Protein AF-A0A933T2A2-F1 (afdb_monomer)

Secondary structure (DSSP, 8-state):
-PPPEEEEEE-TTHHHHHHHHHHHHH---SEEEEEEEES-HHHHHHHHHHHHHHHHHHGGGS---EEEEEEEETT-TTHHHHHTT-SEEEE---PPBTSEEEETTEEEEB-SHHHHHHHHHHHHHHHHHHHHHHSTT-EEEE--

Radius of gyration: 15.9 Å; Cα contacts (8 Å, |Δi|>4): 231; chains: 1; bounding box: 32×33×46 Å

Sequence (144 aa):
MTDRTKIVINGAGEVGWNAAELIAVTSPNDSLELVLIDIPESTLAGKARKLKEVIKAMQFNNQYRNITITSAFNNDPHLEDYLEGASLVINAAGFPRNREFMYKGKPTTFTERSQLDVANSENTMAIAHLVGKYAKGALFLQVA

pLDDT: mean 80.91, std 11.92, range [44.25, 95.56]

Solvent-accessible surface area (backbone atoms only — not comparable to full-atom values): 8178 Å² total; per-residue (Å²): 133,84,81,64,46,27,37,30,31,35,19,54,49,75,67,29,38,53,51,52,52,52,46,73,72,64,53,88,57,54,35,34,34,42,33,40,25,34,81,64,69,87,54,50,63,56,48,54,52,50,49,55,49,51,51,58,67,59,40,80,73,78,61,81,58,51,69,48,78,45,82,47,45,84,83,41,94,59,53,53,71,68,34,43,76,21,52,32,37,38,39,44,58,68,80,64,74,76,40,80,44,78,52,99,90,36,85,43,61,39,81,52,67,70,57,45,53,51,54,39,48,53,53,49,50,56,50,50,53,50,38,65,71,38,16,70,87,32,50,78,45,80,61,131

Mean predicted aligned error: 6.62 Å

Nearest PDB structures (foldseek):
  3zf8-assembly1_A-2  TM=4.607E-01  e=6.564E-03  Saccharomyces cerevisiae S288C
  4g07-assembly1_A-2  TM=5.844E-01  e=7.713E-02  Brucella suis 1330
  3fh0-assembly1_B  TM=4.735E-01  e=3.393E-02  Klebsiella pneumoniae subsp. pneumoniae MGH 78578
  7mxo-assembly1_B  TM=3.132E-01  e=4.218E-03  Homo sapiens
  7mxo-assembly1_A  TM=4.584E-01  e=6.382E-02  Homo sapiens

Structure (mmCIF, N/CA/C/O backbone):
data_AF-A0A933T2A2-F1
#
_entry.id   AF-A0A933T2A2-F1
#
loop_
_atom_site.group_PDB
_atom_site.id
_atom_site.type_symbol
_atom_site.label_atom_id
_atom_site.label_alt_id
_atom_site.label_comp_id
_atom_site.label_asym_id
_atom_site.label_entity_id
_atom_site.label_seq_id
_atom_site.pdbx_PDB_ins_code
_atom_site.Cartn_x
_atom_site.Cartn_y
_atom_site.Cartn_z
_atom_site.occupancy
_atom_site.B_iso_or_equiv
_atom_site.auth_seq_id
_atom_site.auth_comp_id
_atom_site.auth_asym_id
_atom_site.auth_atom_id
_atom_site.pdbx_PDB_model_num
ATOM 1 N N . MET A 1 1 ? -14.415 -8.706 23.233 1.00 44.25 1 MET A N 1
ATOM 2 C CA . MET A 1 1 ? -13.183 -8.264 22.551 1.00 44.25 1 MET A CA 1
ATOM 3 C C . MET A 1 1 ? -13.625 -7.298 21.472 1.00 44.25 1 MET A C 1
ATOM 5 O O . MET A 1 1 ? -14.570 -7.630 20.775 1.00 44.25 1 MET A O 1
ATOM 9 N N . THR A 1 2 ? -13.076 -6.089 21.412 1.00 52.06 2 THR A N 1
ATOM 10 C CA . THR A 1 2 ? -13.329 -5.181 20.287 1.00 52.06 2 THR A CA 1
ATOM 11 C C . THR A 1 2 ? -12.522 -5.681 19.093 1.00 52.06 2 THR A C 1
ATOM 13 O O . THR A 1 2 ? -11.310 -5.861 19.214 1.00 52.06 2 THR A O 1
ATOM 16 N N . ASP A 1 3 ? -13.187 -5.964 17.974 1.00 69.88 3 ASP A N 1
ATOM 17 C CA . ASP A 1 3 ? -12.516 -6.434 16.763 1.00 69.88 3 ASP A CA 1
ATOM 18 C C . ASP A 1 3 ? -11.583 -5.337 16.238 1.00 69.88 3 ASP A C 1
ATOM 20 O O . ASP A 1 3 ? -11.999 -4.212 15.948 1.00 69.88 3 ASP A O 1
ATOM 24 N N . ARG A 1 4 ? -10.288 -5.648 16.156 1.00 81.19 4 ARG A N 1
ATOM 25 C CA . ARG A 1 4 ? -9.280 -4.750 15.590 1.00 81.19 4 ARG A CA 1
ATOM 26 C C . ARG A 1 4 ? -9.451 -4.714 14.075 1.00 81.19 4 ARG A C 1
ATOM 28 O O . ARG A 1 4 ? -9.391 -5.751 13.425 1.00 81.19 4 ARG A O 1
ATOM 35 N N . THR A 1 5 ? -9.603 -3.524 13.501 1.00 88.25 5 THR A N 1
ATOM 36 C CA . THR A 1 5 ? -9.602 -3.362 12.039 1.00 88.25 5 THR A CA 1
ATOM 37 C C . THR A 1 5 ? -8.166 -3.275 11.546 1.00 88.25 5 THR A C 1
ATOM 39 O O . THR A 1 5 ? -7.443 -2.373 11.959 1.00 88.25 5 THR A O 1
ATOM 42 N N . LYS A 1 6 ? -7.746 -4.179 10.659 1.00 91.06 6 LYS A N 1
ATOM 43 C CA . LYS A 1 6 ? 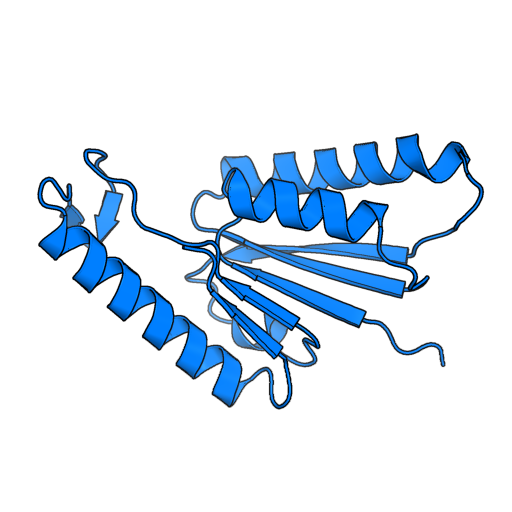-6.415 -4.143 10.037 1.00 91.06 6 LYS A CA 1
ATOM 44 C C . LYS A 1 6 ? -6.533 -3.659 8.594 1.00 91.06 6 LYS A C 1
ATOM 46 O O . LYS A 1 6 ? -7.283 -4.233 7.807 1.00 91.06 6 LYS A O 1
ATOM 51 N N . ILE A 1 7 ? -5.810 -2.599 8.251 1.00 92.62 7 ILE A N 1
ATOM 52 C CA . ILE A 1 7 ? -5.763 -2.020 6.907 1.00 92.62 7 ILE A CA 1
ATOM 53 C C . ILE A 1 7 ? -4.318 -2.044 6.428 1.00 92.62 7 ILE A C 1
ATOM 55 O O . ILE A 1 7 ? -3.422 -1.517 7.087 1.00 92.62 7 ILE A O 1
ATOM 59 N N . VAL A 1 8 ? -4.103 -2.640 5.261 1.00 92.50 8 VAL A N 1
ATOM 60 C CA . VAL A 1 8 ? -2.787 -2.734 4.629 1.00 92.50 8 VAL A CA 1
ATOM 61 C C . VAL A 1 8 ? -2.734 -1.775 3.450 1.00 92.50 8 VAL A C 1
ATOM 63 O O . VAL A 1 8 ? -3.652 -1.737 2.635 1.00 92.50 8 VAL A O 1
ATOM 66 N N . ILE A 1 9 ? -1.663 -0.998 3.346 1.00 91.88 9 ILE A N 1
ATOM 67 C CA . ILE A 1 9 ? -1.438 -0.027 2.278 1.00 91.88 9 ILE A CA 1
ATOM 68 C C . ILE A 1 9 ? -0.108 -0.368 1.613 1.00 91.88 9 ILE A C 1
ATOM 70 O O . ILE A 1 9 ? 0.953 -0.142 2.191 1.00 91.88 9 ILE A O 1
ATOM 74 N N . ASN A 1 10 ? -0.167 -0.904 0.396 1.00 89.50 10 ASN A N 1
ATOM 75 C CA . ASN A 1 10 ? 1.005 -1.134 -0.440 1.00 89.50 10 ASN A CA 1
ATOM 76 C C . ASN A 1 10 ? 1.313 0.106 -1.281 1.00 89.50 10 ASN A C 1
ATOM 78 O O . ASN A 1 10 ? 0.432 0.615 -1.966 1.00 89.50 10 ASN A O 1
ATOM 82 N N . GLY A 1 11 ? 2.556 0.575 -1.257 1.00 87.38 11 GLY A N 1
ATOM 83 C CA . GLY A 1 11 ? 2.993 1.814 -1.892 1.00 87.38 11 GLY A CA 1
ATOM 84 C C . GLY A 1 11 ? 2.762 3.031 -1.006 1.00 87.38 11 GLY A C 1
ATOM 85 O O . GLY A 1 11 ? 1.936 3.889 -1.315 1.00 87.38 11 GLY A O 1
ATOM 86 N N . ALA A 1 12 ? 3.535 3.155 0.073 1.00 81.44 12 ALA A N 1
ATOM 87 C CA . ALA A 1 12 ? 3.500 4.308 0.976 1.00 81.44 12 ALA A CA 1
ATOM 88 C C . ALA A 1 12 ? 4.168 5.584 0.406 1.00 81.44 12 ALA A C 1
ATOM 90 O O . ALA A 1 12 ? 4.682 6.412 1.165 1.00 81.44 12 ALA A O 1
ATOM 91 N N . GLY A 1 13 ? 4.126 5.785 -0.919 1.00 81.50 13 GLY A N 1
ATOM 92 C CA . GLY A 1 13 ? 4.407 7.060 -1.588 1.00 81.50 13 GLY A CA 1
ATOM 93 C C . GLY A 1 13 ? 3.418 8.159 -1.172 1.00 81.50 13 GLY A C 1
ATOM 94 O O . GLY A 1 13 ? 2.672 7.995 -0.215 1.00 81.50 13 GLY A O 1
ATOM 95 N N . GLU A 1 14 ? 3.380 9.297 -1.867 1.00 83.81 14 GLU A N 1
ATOM 96 C CA . GLU A 1 14 ? 2.502 10.422 -1.478 1.00 83.81 14 GLU A CA 1
ATOM 97 C C . GLU A 1 14 ? 1.022 10.021 -1.372 1.00 83.81 14 GLU A C 1
ATOM 99 O O . GLU A 1 14 ? 0.348 10.370 -0.406 1.00 83.81 14 GLU A O 1
ATOM 104 N N . VAL A 1 15 ? 0.535 9.225 -2.327 1.00 87.88 15 VAL A N 1
ATOM 105 C CA . VAL A 1 15 ? -0.858 8.761 -2.363 1.00 87.88 15 VAL A CA 1
ATOM 106 C C . VAL A 1 15 ? -1.162 7.805 -1.208 1.00 87.88 15 VAL A C 1
ATOM 108 O O . VAL A 1 15 ? -2.094 8.050 -0.442 1.00 87.88 15 VAL A O 1
ATOM 111 N N . GLY A 1 16 ? -0.367 6.741 -1.044 1.00 88.62 16 GLY A N 1
ATOM 112 C CA . GLY A 1 16 ? -0.560 5.781 0.046 1.00 88.62 16 GLY A CA 1
ATOM 113 C C . GLY A 1 16 ? -0.388 6.416 1.427 1.00 88.62 16 GLY A C 1
ATOM 114 O O . GLY A 1 16 ? -1.129 6.093 2.351 1.00 88.62 16 GLY A O 1
ATOM 115 N N . TRP A 1 17 ? 0.529 7.379 1.555 1.00 86.31 17 TRP A N 1
ATOM 116 C CA . TRP A 1 17 ? 0.698 8.181 2.764 1.00 86.31 17 TRP A CA 1
ATOM 117 C C . TRP A 1 17 ? -0.555 8.994 3.102 1.00 86.31 17 TRP A C 1
ATOM 119 O O . TRP A 1 17 ? -1.064 8.893 4.216 1.00 86.31 17 TRP A O 1
ATOM 129 N N . ASN A 1 18 ? -1.075 9.765 2.145 1.00 87.62 18 ASN A N 1
ATOM 130 C CA . ASN A 1 18 ? -2.264 10.588 2.364 1.00 87.62 18 ASN A CA 1
ATOM 131 C C . ASN A 1 18 ? -3.484 9.727 2.719 1.00 87.62 18 ASN A C 1
ATOM 133 O O . ASN A 1 18 ? -4.285 10.111 3.571 1.00 87.62 18 ASN A O 1
ATOM 137 N N . ALA A 1 19 ? -3.606 8.541 2.112 1.00 89.50 19 ALA A N 1
ATOM 138 C CA . ALA A 1 19 ? -4.633 7.572 2.477 1.00 89.50 19 ALA A CA 1
ATOM 139 C C . ALA A 1 19 ? -4.463 7.084 3.927 1.00 89.50 19 ALA A C 1
ATOM 141 O O . ALA A 1 19 ? -5.430 7.092 4.687 1.00 89.50 19 ALA A O 1
ATOM 142 N N . ALA A 1 20 ? -3.243 6.714 4.332 1.00 87.38 20 ALA A N 1
ATOM 143 C CA . ALA A 1 20 ? -2.946 6.288 5.701 1.00 87.38 20 ALA A CA 1
ATOM 144 C C . ALA A 1 20 ? -3.283 7.376 6.731 1.00 87.38 20 ALA A C 1
ATOM 146 O O . ALA A 1 20 ? -3.901 7.090 7.756 1.00 87.38 20 ALA A O 1
ATOM 147 N N . GLU A 1 21 ? -2.907 8.623 6.438 1.00 84.69 21 GLU A N 1
ATOM 148 C CA . GLU A 1 21 ? -3.197 9.787 7.271 1.00 84.69 21 GLU A CA 1
ATOM 149 C C . GLU A 1 21 ? -4.703 10.012 7.406 1.00 84.69 21 GLU A C 1
ATOM 151 O O . GLU A 1 21 ? -5.224 10.039 8.521 1.00 84.69 21 GLU A O 1
ATOM 156 N N . LEU A 1 22 ? -5.429 10.072 6.289 1.00 86.25 22 LEU A N 1
ATOM 157 C CA . LEU A 1 22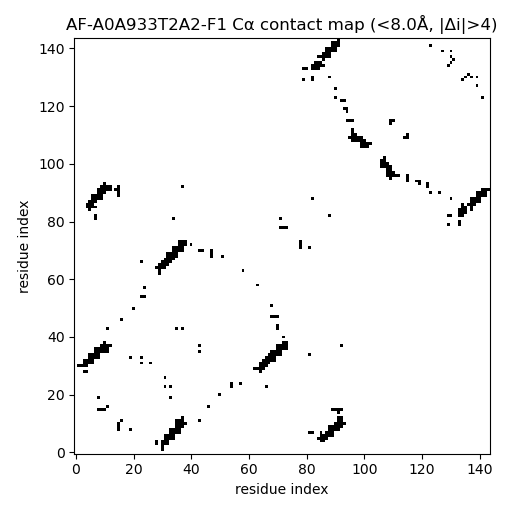 ? -6.875 10.270 6.307 1.00 86.25 22 LEU A CA 1
ATOM 158 C C . LEU A 1 22 ? -7.599 9.155 7.071 1.00 86.25 22 LEU A C 1
ATOM 160 O O . LEU A 1 22 ? -8.488 9.444 7.870 1.00 86.25 22 LEU A O 1
ATOM 164 N N . ILE A 1 23 ? -7.215 7.893 6.872 1.00 86.81 23 ILE A N 1
ATOM 165 C CA . ILE A 1 23 ? -7.809 6.747 7.573 1.00 86.81 23 ILE A CA 1
ATOM 166 C C . ILE A 1 23 ? -7.534 6.832 9.074 1.00 86.81 23 ILE A C 1
ATOM 168 O O . ILE A 1 23 ? -8.462 6.701 9.871 1.00 86.81 23 ILE A O 1
ATOM 172 N N . ALA A 1 24 ? -6.290 7.100 9.480 1.00 80.12 24 ALA A N 1
ATOM 173 C CA . ALA A 1 24 ? -5.937 7.242 10.891 1.00 80.12 24 ALA A CA 1
ATOM 174 C C . ALA A 1 24 ? -6.772 8.333 11.588 1.00 80.12 24 ALA A C 1
ATOM 176 O O . ALA A 1 24 ? -7.188 8.183 12.741 1.00 80.12 24 ALA A O 1
ATOM 177 N N . VAL A 1 25 ? -7.047 9.415 10.860 1.00 77.31 25 VAL A N 1
ATOM 178 C CA . VAL A 1 25 ? -7.790 10.588 11.323 1.00 77.31 25 VAL A CA 1
ATOM 179 C C . VAL A 1 25 ? -9.302 10.375 11.337 1.00 77.31 25 VAL A C 1
ATOM 181 O O . VAL A 1 25 ? -9.976 10.822 12.264 1.00 77.31 25 VAL A O 1
ATOM 184 N N . THR A 1 26 ? -9.856 9.679 10.350 1.00 79.31 26 THR A N 1
ATOM 185 C CA . THR A 1 26 ? -11.314 9.572 10.161 1.00 79.31 26 THR A CA 1
ATOM 186 C C . THR A 1 26 ? -11.909 8.259 10.651 1.00 79.31 26 THR A C 1
ATOM 188 O O . THR A 1 26 ? -13.119 8.201 10.852 1.00 79.31 26 THR A O 1
ATOM 191 N N . SER A 1 27 ? -11.089 7.225 10.878 1.00 77.00 27 SER A N 1
ATOM 192 C CA . SER A 1 27 ? -11.558 5.906 11.308 1.00 77.00 27 SER A CA 1
ATOM 193 C C . SER A 1 27 ? -12.435 6.009 12.562 1.00 77.00 27 SER A C 1
ATOM 195 O O . SER A 1 27 ? -11.955 6.482 13.594 1.00 77.00 27 SER A O 1
ATOM 197 N N . PRO A 1 28 ? -13.690 5.531 12.519 1.00 70.12 28 PRO A N 1
ATOM 198 C CA . PRO A 1 28 ? -14.563 5.503 13.688 1.00 70.12 28 PRO A CA 1
ATOM 199 C C . PRO A 1 28 ? -14.186 4.389 14.680 1.00 70.12 28 PRO A C 1
ATOM 201 O O . PRO A 1 28 ? -14.753 4.333 15.765 1.00 70.12 28 PRO A O 1
ATOM 204 N N . ASN A 1 29 ? -13.253 3.497 14.315 1.00 67.94 29 ASN A N 1
ATOM 205 C CA . ASN A 1 29 ? -12.859 2.348 15.127 1.00 67.94 29 ASN A CA 1
ATOM 206 C C . ASN A 1 29 ? -11.753 2.709 16.126 1.00 67.94 29 ASN A C 1
ATOM 208 O O . ASN A 1 29 ? -10.689 3.200 15.738 1.00 67.94 29 ASN A O 1
ATOM 212 N N . ASP A 1 30 ? -11.977 2.372 17.399 1.00 70.44 30 ASP A N 1
ATOM 213 C CA . ASP A 1 30 ? -11.043 2.631 18.506 1.00 70.44 30 ASP A CA 1
ATOM 214 C C . ASP A 1 30 ? -9.772 1.761 18.450 1.00 70.44 30 ASP A C 1
ATOM 216 O O . ASP A 1 30 ? -8.748 2.099 19.050 1.00 70.44 30 ASP A O 1
ATOM 220 N N . SER A 1 31 ? -9.805 0.648 17.706 1.00 81.75 31 SER A N 1
ATOM 221 C CA . SER A 1 31 ? -8.650 -0.228 17.480 1.00 81.75 31 SER A CA 1
ATOM 222 C C . SER A 1 31 ? -8.408 -0.434 15.985 1.00 81.75 31 SER A C 1
ATOM 224 O O . SER A 1 31 ? -9.142 -1.159 15.311 1.00 81.75 31 SER A O 1
ATOM 226 N N . LEU A 1 32 ? -7.354 0.211 15.484 1.00 84.75 32 LEU A N 1
ATOM 227 C CA . LEU A 1 32 ? -6.949 0.205 14.083 1.00 84.75 32 LEU A CA 1
ATOM 228 C C . LEU A 1 32 ? -5.486 -0.239 13.980 1.00 84.75 32 LEU A C 1
ATOM 230 O O . LEU A 1 32 ? -4.618 0.220 14.713 1.00 84.75 32 LEU A O 1
ATOM 234 N N . GLU A 1 33 ? -5.185 -1.107 13.034 1.00 88.62 33 GLU A N 1
ATOM 235 C CA . GLU A 1 33 ? -3.822 -1.464 12.664 1.00 88.62 33 GLU A CA 1
ATOM 236 C C . GLU A 1 33 ? -3.590 -1.040 11.222 1.00 88.62 33 GLU A C 1
ATOM 238 O O . GLU A 1 33 ? -4.293 -1.482 10.319 1.00 88.62 33 GLU A O 1
ATOM 243 N N . LEU A 1 34 ? -2.631 -0.141 11.022 1.00 88.69 34 LEU A N 1
ATOM 244 C CA . LEU A 1 34 ? -2.195 0.311 9.712 1.00 88.69 34 LEU A CA 1
ATOM 245 C C . LEU A 1 34 ? -0.870 -0.361 9.383 1.00 88.69 34 LEU A C 1
ATOM 247 O O . LEU A 1 34 ? 0.127 -0.174 10.078 1.00 88.69 34 LEU A O 1
ATOM 251 N N . VAL A 1 35 ? -0.839 -1.110 8.293 1.00 89.62 35 VAL A N 1
ATOM 252 C CA . VAL A 1 35 ? 0.397 -1.696 7.783 1.00 89.62 35 VAL A CA 1
ATOM 253 C C . VAL A 1 35 ? 0.789 -0.956 6.515 1.00 89.62 35 VAL A C 1
ATOM 255 O O . VAL A 1 35 ? 0.037 -0.941 5.547 1.00 89.62 35 VAL A O 1
ATOM 258 N N . LEU A 1 36 ? 1.949 -0.308 6.532 1.00 87.81 36 LEU A N 1
ATOM 259 C CA . LEU A 1 36 ? 2.510 0.419 5.400 1.00 87.81 36 LEU A CA 1
ATOM 260 C C . LEU A 1 36 ? 3.583 -0.448 4.747 1.00 87.81 36 LEU A C 1
ATOM 262 O O . LEU A 1 36 ? 4.571 -0.799 5.388 1.00 87.81 36 LEU A O 1
ATOM 266 N N . ILE A 1 37 ? 3.400 -0.770 3.474 1.00 86.12 37 ILE A N 1
ATOM 267 C CA . ILE A 1 37 ? 4.343 -1.568 2.692 1.00 86.12 37 ILE A CA 1
ATOM 268 C C . ILE A 1 37 ? 4.931 -0.673 1.605 1.00 86.12 37 ILE A C 1
ATOM 270 O O . ILE A 1 37 ? 4.187 -0.010 0.882 1.00 86.12 37 ILE A O 1
ATOM 274 N N . ASP A 1 38 ? 6.255 -0.588 1.503 1.00 81.94 38 ASP A N 1
ATOM 275 C CA . ASP A 1 38 ? 6.919 0.202 0.457 1.00 81.94 38 ASP A CA 1
ATOM 276 C C . ASP A 1 38 ? 8.329 -0.331 0.149 1.00 81.94 38 ASP A C 1
ATOM 278 O O . ASP A 1 38 ? 8.859 -1.192 0.850 1.00 81.94 38 ASP A O 1
ATOM 282 N N . ILE A 1 39 ? 8.941 0.173 -0.924 1.00 67.00 39 ILE A N 1
ATOM 283 C CA . ILE A 1 39 ? 10.288 -0.207 -1.378 1.00 67.00 39 ILE A CA 1
ATOM 284 C C . ILE A 1 39 ? 11.394 0.642 -0.708 1.00 67.00 39 ILE A C 1
ATOM 286 O O . ILE A 1 39 ? 12.405 0.066 -0.304 1.00 67.00 39 ILE A O 1
ATOM 290 N N . PRO A 1 40 ? 11.277 1.982 -0.554 1.00 64.94 40 PRO A N 1
ATOM 291 C CA . PRO A 1 40 ? 12.359 2.792 0.012 1.00 64.94 40 PRO A CA 1
ATOM 292 C C . PRO A 1 40 ? 12.352 2.799 1.551 1.00 64.94 40 PRO A C 1
ATOM 294 O O . PRO A 1 40 ? 11.587 3.534 2.188 1.00 64.94 40 PRO A O 1
ATOM 297 N N . GLU A 1 41 ? 13.280 2.048 2.147 1.00 55.91 41 GLU A N 1
ATOM 298 C CA . GLU A 1 41 ? 13.434 1.876 3.600 1.00 55.91 41 GLU A CA 1
ATOM 299 C C . GLU A 1 41 ? 13.621 3.190 4.373 1.00 55.91 41 GLU A C 1
ATOM 301 O O . GLU A 1 41 ? 12.965 3.424 5.392 1.00 55.91 41 GLU A O 1
ATOM 306 N N . SER A 1 42 ? 14.439 4.106 3.852 1.00 54.28 42 SER A N 1
ATOM 307 C CA . SER A 1 42 ? 14.789 5.355 4.542 1.00 54.28 42 SER A CA 1
ATOM 308 C C . SER A 1 42 ? 13.613 6.323 4.727 1.00 54.28 42 SER A C 1
ATOM 310 O O . SER A 1 42 ? 13.656 7.184 5.606 1.00 54.28 42 SER A O 1
ATOM 312 N N . THR A 1 43 ? 12.539 6.184 3.940 1.00 65.62 43 THR A N 1
ATOM 313 C CA . THR A 1 43 ? 11.372 7.080 4.015 1.00 65.62 43 THR A CA 1
ATOM 314 C C . THR A 1 43 ? 10.238 6.522 4.873 1.00 65.62 43 THR A C 1
ATOM 316 O O . THR A 1 43 ? 9.457 7.295 5.432 1.00 65.62 43 THR A O 1
ATOM 319 N N . LEU A 1 44 ? 10.159 5.197 5.024 1.00 69.81 44 LEU A N 1
ATOM 320 C CA . LEU A 1 44 ? 9.016 4.518 5.632 1.00 69.81 44 LEU A CA 1
ATOM 321 C C . LEU A 1 44 ? 8.981 4.704 7.157 1.00 69.81 44 LEU A C 1
ATOM 323 O O . LEU A 1 44 ? 7.943 5.063 7.713 1.00 69.81 44 LEU A O 1
ATOM 327 N N . ALA A 1 45 ? 10.131 4.576 7.828 1.00 68.75 45 ALA A N 1
ATOM 328 C CA . ALA A 1 45 ? 10.243 4.799 9.273 1.00 68.75 45 ALA A CA 1
ATOM 329 C C . ALA A 1 45 ? 9.940 6.259 9.666 1.00 68.75 45 ALA A C 1
ATOM 331 O O . ALA A 1 45 ? 9.242 6.520 10.650 1.00 68.75 45 ALA A O 1
ATOM 332 N N . GLY A 1 46 ? 10.418 7.223 8.869 1.00 74.06 46 GLY A N 1
ATOM 333 C CA . GLY A 1 46 ? 10.145 8.649 9.072 1.00 74.06 46 GLY A CA 1
ATOM 334 C C . GLY A 1 46 ? 8.663 8.993 8.902 1.00 74.06 46 GLY A C 1
ATOM 335 O O . GLY A 1 46 ? 8.103 9.716 9.727 1.00 74.06 46 GLY A O 1
ATOM 336 N N . LYS A 1 47 ? 8.013 8.419 7.882 1.00 75.44 47 LYS A N 1
ATOM 337 C CA . LYS A 1 47 ? 6.566 8.534 7.655 1.00 75.44 47 LYS A CA 1
ATOM 338 C C . LYS A 1 47 ? 5.772 7.918 8.804 1.00 75.44 47 LYS A C 1
ATOM 340 O O . LYS A 1 47 ? 4.942 8.598 9.397 1.00 75.44 47 LYS A O 1
ATOM 345 N N . ALA A 1 48 ? 6.078 6.684 9.200 1.00 73.31 48 ALA A N 1
ATOM 346 C CA . ALA A 1 48 ? 5.408 6.025 10.321 1.00 73.31 48 ALA A CA 1
ATOM 347 C C . ALA A 1 48 ? 5.517 6.838 11.625 1.00 73.31 48 ALA A C 1
ATOM 349 O O . ALA A 1 48 ? 4.526 6.995 12.339 1.00 73.31 48 ALA A O 1
ATOM 350 N N . ARG A 1 49 ? 6.694 7.413 11.920 1.00 77.38 49 ARG A N 1
ATOM 351 C CA . ARG A 1 49 ? 6.878 8.316 13.068 1.00 77.38 49 ARG A CA 1
ATOM 352 C C . ARG A 1 49 ? 6.018 9.575 12.946 1.00 77.38 49 ARG A C 1
ATOM 354 O O . ARG A 1 49 ? 5.292 9.891 13.885 1.00 77.38 49 ARG A O 1
ATOM 361 N N . LYS A 1 50 ? 6.053 10.251 11.794 1.00 80.94 50 LYS A N 1
ATOM 362 C CA . LYS A 1 50 ? 5.234 11.444 11.534 1.00 80.94 50 LYS A CA 1
ATOM 363 C C . LYS A 1 50 ? 3.741 11.145 11.693 1.00 80.94 50 LYS A C 1
ATOM 365 O O . LYS A 1 50 ? 3.012 11.967 12.230 1.00 80.94 50 LYS A O 1
ATOM 370 N N . LEU A 1 51 ? 3.284 9.958 11.295 1.00 77.56 51 LEU A N 1
ATOM 371 C CA . LEU A 1 51 ? 1.871 9.583 11.396 1.00 77.56 51 LEU A CA 1
ATOM 372 C C . LEU A 1 51 ? 1.452 9.462 12.858 1.00 77.56 51 LEU A C 1
ATOM 374 O O . LEU A 1 51 ? 0.409 9.978 13.243 1.00 77.56 51 LEU A O 1
ATOM 378 N N . LYS A 1 52 ? 2.303 8.848 13.691 1.00 76.56 52 LYS A N 1
ATOM 379 C CA . LYS A 1 52 ? 2.095 8.784 15.146 1.00 76.56 52 LYS A CA 1
ATOM 380 C C . LYS A 1 52 ? 2.025 10.181 15.765 1.00 76.56 52 LYS A C 1
ATOM 382 O O . LYS A 1 52 ? 1.190 10.412 16.634 1.00 76.56 52 LYS A O 1
ATOM 387 N N . GLU A 1 53 ? 2.868 11.110 15.317 1.00 80.19 53 GLU A N 1
ATOM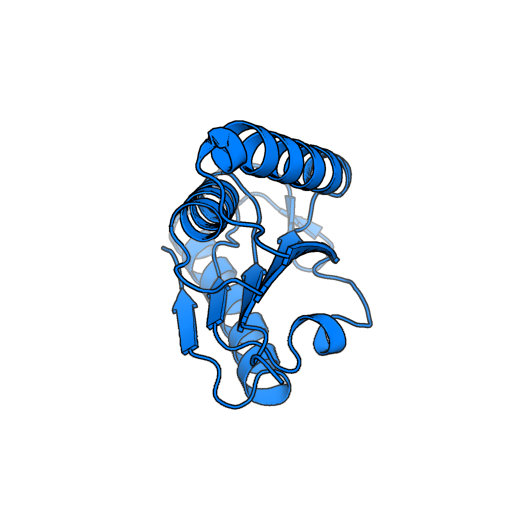 388 C CA . GLU A 1 53 ? 2.847 12.507 15.772 1.00 80.19 53 GLU A CA 1
ATOM 389 C C . GLU A 1 53 ? 1.561 13.231 15.354 1.00 80.19 53 GLU A C 1
ATOM 391 O O . GLU A 1 53 ? 0.943 13.880 16.195 1.00 80.19 53 GLU A O 1
ATOM 396 N N . VAL A 1 54 ? 1.118 13.071 14.102 1.00 76.94 54 VAL A N 1
ATOM 397 C CA . VAL A 1 54 ? -0.148 13.635 13.600 1.00 76.94 54 VAL A CA 1
ATOM 398 C C . VAL A 1 54 ? -1.332 13.086 14.391 1.00 76.94 54 VAL A C 1
ATOM 400 O O . VAL A 1 54 ? -2.137 13.861 14.902 1.00 76.94 54 VAL A O 1
ATOM 403 N N . ILE A 1 55 ? -1.404 11.763 14.573 1.00 73.81 55 ILE A N 1
ATOM 404 C CA . ILE A 1 55 ? -2.435 11.111 15.390 1.00 73.81 55 ILE A CA 1
ATOM 405 C C . ILE A 1 55 ? -2.431 11.699 16.805 1.00 73.81 55 ILE A C 1
ATOM 407 O O . ILE A 1 55 ? -3.481 12.094 17.301 1.00 73.81 55 ILE A O 1
ATOM 411 N N . LYS A 1 56 ? -1.262 11.815 17.447 1.00 74.31 56 LYS A N 1
ATOM 412 C CA . LYS A 1 56 ? -1.134 12.369 18.803 1.00 74.31 56 LYS A CA 1
ATOM 413 C C . LYS A 1 56 ? -1.555 13.839 18.885 1.00 74.31 56 LYS A C 1
ATOM 415 O O . LYS A 1 56 ? -2.202 14.229 19.851 1.00 74.31 56 LYS A O 1
ATOM 420 N N . ALA A 1 57 ? -1.209 14.656 17.894 1.00 71.56 57 ALA A N 1
ATOM 421 C CA . ALA A 1 57 ? -1.641 16.052 17.832 1.00 71.56 57 ALA A CA 1
ATOM 422 C C . ALA A 1 57 ? -3.169 16.166 17.676 1.00 71.56 57 ALA A C 1
ATOM 424 O O . ALA A 1 57 ? -3.792 17.055 18.248 1.00 71.56 57 ALA A O 1
ATOM 425 N N . MET A 1 58 ? -3.776 15.225 16.953 1.00 64.75 58 MET A N 1
ATOM 426 C CA . MET A 1 58 ? -5.219 15.156 16.698 1.00 64.75 58 MET A CA 1
ATOM 427 C C . MET A 1 58 ? -6.010 14.544 17.865 1.00 64.75 58 MET A C 1
ATOM 429 O O . MET A 1 58 ? -7.196 14.827 18.035 1.00 64.75 58 MET A O 1
ATOM 433 N N . GLN A 1 59 ? -5.348 13.759 18.722 1.00 60.31 59 GLN A N 1
ATOM 434 C CA . GLN A 1 59 ? -5.892 13.201 19.968 1.00 60.31 59 GLN A CA 1
ATOM 435 C C . GLN A 1 59 ? -6.273 14.263 21.019 1.00 60.31 59 GLN A C 1
ATOM 437 O O . GLN A 1 59 ? -6.824 13.906 22.059 1.00 60.31 59 GLN A O 1
ATOM 442 N N . PHE A 1 60 ? -6.103 15.561 20.734 1.00 49.47 60 PHE A N 1
ATOM 443 C CA . PHE A 1 60 ? -6.699 16.662 21.508 1.00 49.47 60 PHE A CA 1
ATOM 444 C C . PHE A 1 60 ? -8.243 16.579 21.626 1.00 49.47 60 PHE A C 1
ATOM 446 O O . PHE A 1 60 ? -8.821 17.272 22.457 1.00 49.47 60 PHE A O 1
ATOM 453 N N . ASN A 1 61 ? -8.901 15.696 20.856 1.00 52.94 61 ASN A N 1
ATOM 454 C CA . ASN A 1 61 ? -10.347 15.426 20.889 1.00 52.94 61 ASN A CA 1
ATOM 455 C C . ASN A 1 61 ? -10.762 14.125 21.632 1.00 52.94 61 ASN A C 1
ATOM 457 O O . ASN A 1 61 ? -11.826 13.574 21.356 1.00 52.94 61 ASN A O 1
ATOM 461 N N . ASN A 1 62 ? -9.966 13.629 22.589 1.00 46.00 62 ASN A N 1
ATOM 462 C CA . ASN A 1 62 ? -10.351 12.585 23.569 1.00 46.00 62 ASN A CA 1
ATOM 463 C C . ASN A 1 62 ? -10.720 11.176 23.044 1.00 46.00 62 ASN A C 1
ATOM 465 O O . ASN A 1 62 ? -11.302 10.386 23.788 1.00 46.00 62 ASN A O 1
ATOM 469 N N . GLN A 1 63 ? -10.347 10.791 21.822 1.00 52.78 63 GLN A N 1
ATOM 470 C CA . GLN A 1 63 ? -10.485 9.398 21.372 1.00 52.78 63 GLN A CA 1
ATOM 471 C C . GLN A 1 63 ? -9.138 8.670 21.449 1.00 52.78 63 GLN A C 1
ATOM 473 O O . GLN A 1 63 ? -8.234 8.912 20.646 1.00 52.78 63 GLN A O 1
ATOM 478 N N . TYR A 1 64 ? -8.997 7.772 22.430 1.00 49.38 64 TYR A N 1
ATOM 479 C CA . TYR A 1 64 ? -7.861 6.856 22.545 1.00 49.38 64 TYR A CA 1
ATOM 480 C C . TYR A 1 64 ? -7.912 5.829 21.414 1.00 49.38 64 TYR A C 1
ATOM 482 O O . TYR A 1 64 ? -8.423 4.726 21.580 1.00 49.38 64 TYR A O 1
ATOM 490 N N . ARG A 1 65 ? -7.375 6.185 20.249 1.00 59.34 65 ARG A N 1
ATOM 491 C CA . ARG A 1 65 ? -7.233 5.235 19.146 1.00 59.34 65 ARG A CA 1
ATOM 492 C C . ARG A 1 65 ? -5.951 4.443 19.332 1.00 59.34 65 ARG A C 1
ATOM 494 O O . ARG A 1 65 ? -4.854 5.003 19.283 1.00 59.34 65 ARG A O 1
ATOM 501 N N . ASN A 1 66 ? -6.088 3.141 19.547 1.00 62.22 66 ASN A N 1
ATOM 502 C CA . ASN A 1 66 ? -4.961 2.223 19.560 1.00 62.22 66 ASN A CA 1
ATOM 503 C C . ASN A 1 66 ? -4.550 1.947 18.110 1.00 62.22 66 ASN A C 1
ATOM 505 O O . ASN A 1 66 ? -5.007 0.972 17.514 1.00 62.22 66 ASN A O 1
ATOM 509 N N . ILE A 1 67 ? -3.762 2.869 17.541 1.00 67.75 67 ILE A N 1
ATOM 510 C CA . ILE A 1 67 ? -3.240 2.777 16.176 1.00 67.75 67 ILE A CA 1
ATOM 511 C C . ILE A 1 67 ? -1.846 2.154 16.209 1.00 67.75 67 ILE A C 1
ATOM 513 O O . ILE A 1 67 ? -0.875 2.786 16.631 1.00 67.75 67 ILE A O 1
ATOM 517 N N . THR A 1 68 ? -1.743 0.917 15.731 1.00 70.19 68 THR A N 1
ATOM 518 C CA . THR A 1 68 ? -0.447 0.271 15.484 1.00 70.19 68 THR A CA 1
ATOM 519 C C . THR A 1 68 ? -0.034 0.543 14.047 1.00 70.19 68 THR A C 1
ATOM 521 O O . THR A 1 68 ? -0.835 0.351 13.139 1.00 70.19 68 THR A O 1
ATOM 524 N N . ILE A 1 69 ? 1.197 1.022 13.847 1.00 66.88 69 ILE A N 1
ATOM 525 C CA . ILE A 1 69 ? 1.764 1.247 12.514 1.00 66.88 69 ILE A CA 1
ATOM 526 C C . ILE A 1 69 ? 2.946 0.314 12.334 1.00 66.88 69 ILE A C 1
ATOM 528 O O . ILE A 1 69 ? 3.934 0.435 13.067 1.00 66.88 69 ILE A O 1
ATOM 532 N N . THR A 1 70 ? 2.832 -0.564 11.347 1.00 74.75 70 THR A N 1
ATOM 533 C CA . THR A 1 70 ? 3.853 -1.542 10.979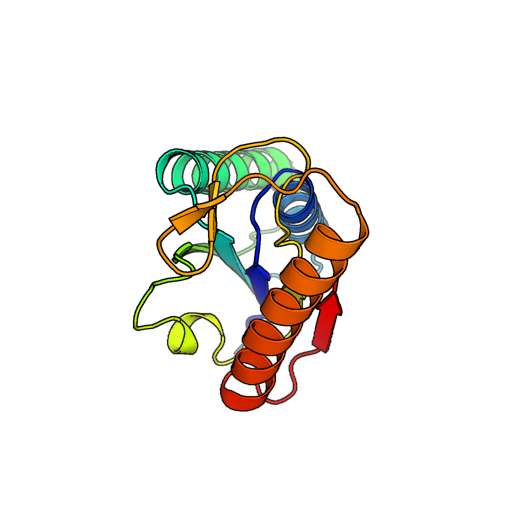 1.00 74.75 70 THR A CA 1
ATOM 534 C C . THR A 1 70 ? 4.383 -1.211 9.594 1.00 74.75 70 THR A C 1
ATOM 536 O O . THR A 1 70 ? 3.605 -0.913 8.693 1.00 74.75 70 THR A O 1
ATOM 539 N N . SER A 1 71 ? 5.700 -1.225 9.426 1.00 67.06 71 SER A N 1
ATOM 540 C CA . SER A 1 71 ? 6.365 -0.993 8.145 1.00 67.06 71 SER A CA 1
ATOM 541 C C . SER A 1 71 ? 6.945 -2.303 7.625 1.00 67.06 71 SER A C 1
ATOM 543 O O . SER A 1 71 ? 7.716 -2.924 8.353 1.00 67.06 71 SER A O 1
ATOM 545 N N . ALA A 1 72 ? 6.601 -2.690 6.399 1.00 61.75 72 ALA A N 1
ATOM 546 C CA . ALA A 1 72 ? 7.114 -3.892 5.743 1.00 61.75 72 ALA A CA 1
ATOM 547 C C . ALA A 1 72 ? 7.680 -3.569 4.356 1.00 61.75 72 ALA A C 1
ATOM 549 O O . ALA A 1 72 ? 7.349 -2.544 3.752 1.00 61.75 72 ALA A O 1
ATOM 550 N N . PHE A 1 73 ? 8.527 -4.456 3.844 1.00 67.81 73 PHE A N 1
ATOM 551 C CA . PHE A 1 73 ? 9.168 -4.290 2.542 1.00 67.81 73 PHE A CA 1
ATOM 552 C C . PHE A 1 73 ? 8.515 -5.192 1.498 1.00 67.81 73 PHE A C 1
ATOM 554 O O . PHE A 1 73 ? 8.110 -6.308 1.799 1.00 67.81 73 PHE A O 1
ATOM 561 N N . ASN A 1 74 ? 8.456 -4.758 0.236 1.00 62.62 74 ASN A N 1
ATOM 562 C CA . ASN A 1 74 ? 7.870 -5.599 -0.823 1.00 62.62 74 ASN A CA 1
ATOM 563 C C . ASN A 1 74 ? 8.645 -6.901 -1.092 1.00 62.62 74 ASN A C 1
ATOM 565 O O . ASN A 1 74 ? 8.090 -7.827 -1.673 1.00 62.62 74 ASN A O 1
ATOM 569 N N . ASN A 1 75 ? 9.906 -6.979 -0.659 1.00 67.19 75 ASN A N 1
ATOM 570 C CA . ASN A 1 75 ? 10.715 -8.199 -0.716 1.00 67.19 75 ASN A CA 1
ATOM 571 C C . ASN A 1 75 ? 10.829 -8.888 0.654 1.00 67.19 75 ASN A C 1
ATOM 573 O O . ASN A 1 75 ? 11.717 -9.719 0.840 1.00 67.19 75 ASN A O 1
ATOM 577 N N . ASP A 1 76 ? 10.001 -8.499 1.625 1.00 68.62 76 ASP A N 1
ATOM 578 C CA . ASP A 1 76 ? 9.976 -9.142 2.931 1.00 68.62 76 ASP A CA 1
ATOM 579 C C . ASP A 1 76 ? 9.513 -10.600 2.762 1.00 68.62 76 ASP A C 1
ATOM 581 O O . ASP A 1 76 ? 8.449 -10.834 2.176 1.00 68.62 76 ASP A O 1
ATOM 585 N N . PRO A 1 77 ? 10.297 -11.593 3.221 1.00 70.12 77 PRO A N 1
ATOM 586 C CA . PRO A 1 77 ? 9.919 -12.999 3.118 1.00 70.12 77 PRO A CA 1
ATOM 587 C C . PRO A 1 77 ? 8.680 -13.354 3.950 1.00 70.12 77 PRO A C 1
ATOM 589 O O . PRO A 1 77 ? 8.166 -14.451 3.776 1.00 70.12 77 PRO A O 1
ATOM 592 N N . HIS A 1 78 ? 8.214 -12.452 4.819 1.00 78.25 78 HIS A N 1
ATOM 593 C CA . HIS A 1 78 ? 7.039 -12.609 5.673 1.00 78.25 78 HIS A CA 1
ATOM 594 C C . HIS A 1 78 ? 5.887 -11.681 5.258 1.00 78.25 78 HIS A C 1
ATOM 596 O O . HIS A 1 78 ? 5.080 -11.253 6.085 1.00 78.25 78 HIS A O 1
ATOM 602 N N . LEU A 1 79 ? 5.790 -11.340 3.966 1.00 78.56 79 LEU A N 1
ATOM 603 C CA . LEU A 1 79 ? 4.729 -10.473 3.442 1.00 78.56 79 LEU A CA 1
ATOM 604 C C . LEU A 1 79 ? 3.316 -11.000 3.768 1.00 78.56 79 LEU A C 1
ATOM 606 O O . LEU A 1 79 ? 2.380 -10.218 3.951 1.00 78.56 79 LEU A O 1
ATOM 610 N N . GLU A 1 80 ? 3.170 -12.321 3.876 1.00 85.19 80 GLU A N 1
ATOM 611 C CA . GLU A 1 80 ? 1.957 -13.001 4.328 1.00 85.19 80 GLU A CA 1
ATOM 612 C C . GLU A 1 80 ? 1.466 -12.543 5.707 1.00 85.19 80 GLU A C 1
ATOM 614 O O . GLU A 1 80 ? 0.273 -12.271 5.850 1.00 85.19 80 GLU A O 1
ATOM 619 N N . ASP A 1 81 ? 2.356 -12.373 6.685 1.00 86.44 81 ASP A N 1
ATOM 620 C CA . ASP A 1 81 ? 2.009 -12.035 8.073 1.00 86.44 81 ASP A CA 1
ATOM 621 C C . ASP A 1 81 ? 1.387 -10.630 8.149 1.00 86.44 81 ASP A C 1
ATOM 623 O O . ASP A 1 81 ? 0.474 -10.325 8.928 1.00 86.44 81 ASP A O 1
ATOM 627 N N . TYR A 1 82 ? 1.848 -9.745 7.266 1.00 87.88 82 TYR A N 1
ATOM 628 C CA . TYR A 1 82 ? 1.332 -8.390 7.137 1.00 87.88 82 TYR A CA 1
ATOM 629 C C . TYR A 1 82 ? -0.050 -8.344 6.482 1.00 87.88 82 TYR A C 1
ATOM 631 O O . TYR A 1 82 ? -0.840 -7.459 6.808 1.00 87.88 82 TYR A O 1
ATOM 639 N N . LEU A 1 83 ? -0.368 -9.302 5.613 1.00 89.88 83 LEU A N 1
ATOM 640 C CA . LEU A 1 83 ? -1.649 -9.397 4.911 1.00 89.88 83 LEU A CA 1
ATOM 641 C C . LEU A 1 83 ? -2.701 -10.192 5.692 1.00 89.88 83 LEU A C 1
ATOM 643 O O . LEU A 1 83 ? -3.895 -9.915 5.562 1.00 89.88 83 LEU A O 1
ATOM 647 N N . GLU A 1 84 ? -2.282 -11.153 6.512 1.00 90.88 84 GLU A N 1
ATOM 648 C CA . GLU A 1 84 ? -3.194 -11.999 7.274 1.00 90.88 84 GLU A CA 1
ATOM 649 C C . GLU A 1 84 ? -4.107 -11.169 8.189 1.00 90.88 84 GLU A C 1
ATOM 651 O O . GLU A 1 84 ? -3.667 -10.256 8.897 1.00 90.88 84 GLU A O 1
ATOM 656 N N . GLY A 1 85 ? -5.409 -11.460 8.143 1.00 88.94 85 GLY A N 1
ATOM 657 C CA . GLY A 1 85 ? -6.424 -10.763 8.937 1.00 88.94 85 GLY A CA 1
ATOM 658 C C . GLY A 1 85 ? -6.733 -9.331 8.485 1.00 88.94 85 GLY A C 1
ATOM 659 O O . GLY A 1 85 ? -7.462 -8.628 9.184 1.00 88.94 85 GLY A O 1
ATOM 660 N N . ALA A 1 86 ? -6.205 -8.872 7.343 1.00 92.94 86 ALA A N 1
ATOM 661 C CA . ALA A 1 86 ? -6.567 -7.569 6.794 1.00 92.94 86 ALA A CA 1
ATOM 662 C C . ALA A 1 86 ? -8.063 -7.513 6.438 1.00 92.94 86 ALA A C 1
ATOM 664 O O . ALA A 1 86 ? -8.602 -8.413 5.801 1.00 92.94 86 ALA A O 1
ATOM 665 N N . SER A 1 87 ? -8.731 -6.426 6.818 1.00 92.69 87 SER A N 1
ATOM 666 C CA . SER A 1 87 ? -10.107 -6.120 6.403 1.00 92.69 87 SER A CA 1
ATOM 667 C C . SER A 1 87 ? -10.136 -5.370 5.068 1.00 92.69 87 SER A C 1
ATOM 669 O O . SER A 1 87 ? -11.085 -5.486 4.293 1.00 92.69 87 SER A O 1
ATOM 671 N N . LEU A 1 88 ? -9.085 -4.593 4.800 1.00 93.62 88 LEU A N 1
ATOM 672 C CA . LEU A 1 88 ? -8.916 -3.791 3.596 1.00 93.62 88 LEU A CA 1
ATOM 673 C C . LEU A 1 88 ? -7.447 -3.802 3.180 1.00 93.62 88 LEU A C 1
ATOM 675 O O . LEU A 1 88 ? -6.559 -3.589 4.007 1.00 93.62 88 LEU A O 1
ATOM 679 N N . VAL A 1 89 ? -7.208 -3.987 1.887 1.00 93.81 89 VAL A N 1
ATOM 680 C CA . VAL A 1 89 ? -5.899 -3.807 1.265 1.00 93.81 89 VAL A CA 1
ATOM 681 C C . VAL A 1 89 ? -6.009 -2.739 0.180 1.00 93.81 89 VAL A C 1
ATOM 683 O O . VAL A 1 89 ? -6.794 -2.869 -0.758 1.00 93.81 89 VAL A O 1
ATOM 686 N N . ILE A 1 90 ? -5.218 -1.678 0.313 1.00 94.19 90 ILE A N 1
ATOM 687 C CA . ILE A 1 90 ? -5.111 -0.578 -0.646 1.00 94.19 90 ILE A CA 1
ATOM 688 C C . ILE A 1 90 ? -3.790 -0.736 -1.394 1.00 94.19 90 ILE A C 1
ATOM 690 O O . ILE A 1 90 ? -2.722 -0.671 -0.789 1.00 94.19 90 ILE A O 1
ATOM 694 N N . ASN A 1 91 ? -3.844 -0.915 -2.709 1.00 91.44 91 ASN A N 1
ATOM 695 C CA . ASN A 1 91 ? -2.667 -0.889 -3.564 1.00 91.44 91 ASN A CA 1
ATOM 696 C C . ASN A 1 91 ? -2.510 0.495 -4.206 1.00 91.44 91 ASN A C 1
ATOM 698 O O . ASN A 1 91 ? -3.193 0.822 -5.171 1.00 91.44 91 ASN A O 1
ATOM 702 N N . ALA A 1 92 ? -1.597 1.294 -3.664 1.00 91.25 92 ALA A N 1
ATOM 703 C CA . ALA A 1 92 ? -1.137 2.575 -4.198 1.00 91.25 92 ALA A CA 1
ATOM 704 C C . ALA A 1 92 ? 0.281 2.486 -4.804 1.00 91.25 92 ALA A C 1
ATOM 706 O O . ALA A 1 92 ? 0.851 3.500 -5.209 1.00 91.25 92 ALA A O 1
ATOM 707 N N . ALA A 1 93 ? 0.874 1.287 -4.856 1.00 86.88 93 ALA A N 1
ATO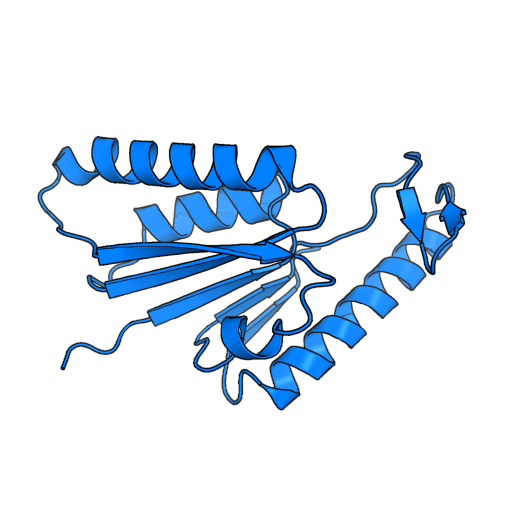M 708 C CA . ALA A 1 93 ? 2.188 1.072 -5.443 1.00 86.88 93 ALA A CA 1
ATOM 709 C C . ALA A 1 93 ? 2.121 1.150 -6.971 1.00 86.88 93 ALA A C 1
ATOM 711 O O . ALA A 1 93 ? 1.336 0.452 -7.615 1.00 86.88 93 ALA A O 1
ATOM 712 N N . GLY A 1 94 ? 3.013 1.948 -7.550 1.00 86.06 94 GLY A N 1
ATOM 713 C CA . GLY A 1 94 ? 3.174 2.069 -8.991 1.00 86.06 94 GLY A CA 1
ATOM 714 C C . GLY A 1 94 ? 4.592 2.486 -9.348 1.00 86.06 94 GLY A C 1
ATOM 715 O O . GLY A 1 94 ? 5.282 3.151 -8.572 1.00 86.06 94 GLY A O 1
ATOM 716 N N . PHE A 1 95 ? 5.033 2.088 -10.535 1.00 85.94 95 PHE A N 1
ATOM 717 C CA . PHE A 1 95 ? 6.316 2.519 -11.062 1.00 85.94 95 PHE A CA 1
ATOM 718 C C . PHE A 1 95 ? 6.240 3.980 -11.526 1.00 85.94 95 PHE A C 1
ATOM 720 O O . PHE A 1 95 ? 5.237 4.394 -12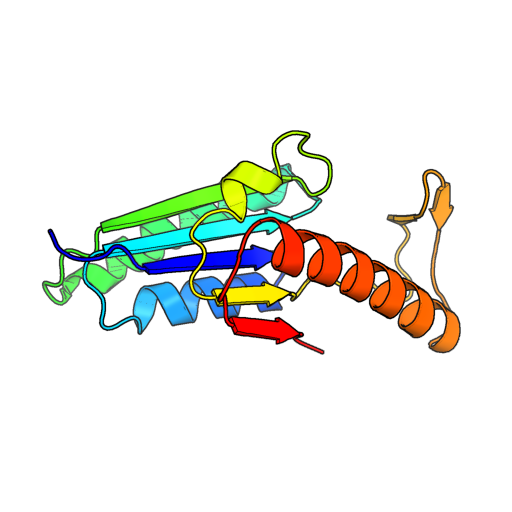.117 1.00 85.94 95 PHE A O 1
ATOM 727 N N . PRO A 1 96 ? 7.282 4.789 -11.275 1.00 84.94 96 PRO A N 1
ATOM 728 C CA . PRO A 1 96 ? 7.345 6.154 -11.775 1.00 84.94 96 PRO A CA 1
ATOM 729 C C . PRO A 1 96 ? 7.713 6.185 -13.267 1.00 84.94 96 PRO A C 1
ATOM 731 O O . PRO A 1 96 ? 8.559 5.426 -13.737 1.00 84.94 96 PRO A O 1
ATOM 734 N N . ARG A 1 97 ? 7.131 7.128 -14.016 1.00 88.12 97 ARG A N 1
ATOM 735 C CA . ARG A 1 97 ? 7.548 7.424 -15.397 1.00 88.12 97 ARG A CA 1
ATOM 736 C C . ARG A 1 97 ? 8.811 8.287 -15.402 1.00 88.12 97 ARG A C 1
ATOM 738 O O . ARG A 1 97 ? 8.926 9.194 -14.580 1.00 88.12 97 ARG A O 1
ATOM 745 N N . ASN A 1 98 ? 9.713 8.061 -16.360 1.00 91.50 98 ASN A N 1
ATOM 746 C CA . ASN A 1 98 ? 10.937 8.855 -16.562 1.00 91.50 98 ASN A CA 1
ATOM 747 C C . ASN A 1 98 ? 11.844 8.952 -15.319 1.00 91.50 98 ASN A C 1
ATOM 749 O O . ASN A 1 98 ? 12.550 9.942 -15.134 1.00 91.50 98 ASN A O 1
ATOM 753 N N . ARG A 1 99 ? 11.813 7.940 -14.451 1.00 88.31 99 ARG A N 1
ATOM 754 C CA . ARG A 1 99 ? 12.761 7.784 -13.346 1.00 88.31 99 ARG A CA 1
ATOM 755 C C . ARG A 1 99 ? 13.387 6.404 -13.444 1.00 88.31 99 ARG A C 1
ATOM 757 O O . ARG A 1 99 ? 12.702 5.459 -13.827 1.00 88.31 99 ARG A O 1
ATOM 764 N N . GLU A 1 100 ? 14.663 6.309 -13.099 1.00 88.50 100 GLU A N 1
ATOM 765 C CA . GLU A 1 100 ? 15.362 5.031 -13.027 1.00 88.50 100 GLU A CA 1
ATOM 766 C C . GLU A 1 100 ? 14.999 4.307 -11.725 1.00 88.50 100 GLU A C 1
ATOM 768 O O . GLU A 1 100 ? 14.961 4.911 -10.651 1.00 88.50 100 GLU A O 1
ATOM 773 N N . PHE A 1 101 ? 14.704 3.015 -11.824 1.00 83.00 101 PHE A N 1
ATOM 774 C CA . PHE A 1 101 ? 14.457 2.123 -10.691 1.00 83.00 101 PHE A CA 1
ATOM 775 C C . PHE A 1 101 ? 14.792 0.678 -11.081 1.00 83.00 101 PHE A C 1
ATOM 777 O O . PHE A 1 101 ? 15.038 0.365 -12.245 1.00 83.00 101 PHE A O 1
ATOM 784 N N . MET A 1 102 ? 14.795 -0.229 -10.107 1.00 84.38 102 MET A N 1
ATOM 785 C CA . MET A 1 102 ? 15.031 -1.652 -10.353 1.00 84.38 102 MET A CA 1
ATOM 786 C C . MET A 1 102 ? 13.732 -2.361 -10.752 1.00 84.38 102 MET A C 1
ATOM 788 O O . MET A 1 102 ? 12.786 -2.409 -9.969 1.00 84.38 102 MET A O 1
ATOM 792 N N . TYR A 1 103 ? 13.700 -2.966 -11.941 1.00 84.50 103 TYR A N 1
ATOM 793 C CA . TYR A 1 103 ? 12.591 -3.786 -12.434 1.00 84.50 103 TYR A CA 1
ATOM 794 C C . TYR A 1 103 ? 13.100 -5.171 -12.829 1.00 84.50 103 TYR A C 1
ATOM 796 O O . TYR A 1 103 ? 14.037 -5.286 -13.618 1.00 84.50 103 TYR A O 1
ATOM 804 N N . LYS A 1 104 ? 12.520 -6.235 -12.256 1.00 84.56 104 LYS A N 1
ATOM 805 C CA . LYS A 1 104 ? 12.948 -7.633 -12.490 1.00 84.56 104 LYS A CA 1
ATOM 806 C C . LYS A 1 104 ? 14.475 -7.823 -12.360 1.00 84.56 104 LYS A C 1
ATOM 808 O O . LYS A 1 104 ? 15.100 -8.523 -13.152 1.00 84.56 104 LYS A O 1
ATOM 813 N N . GLY A 1 105 ? 15.080 -7.150 -11.375 1.00 83.06 105 GLY A N 1
ATOM 814 C CA . GLY A 1 105 ? 16.518 -7.218 -11.088 1.00 83.06 105 GLY A CA 1
ATOM 815 C C . GLY A 1 105 ? 17.422 -6.369 -11.991 1.00 83.06 105 GLY A C 1
ATOM 816 O O . GLY A 1 105 ? 18.639 -6.504 -11.897 1.00 83.06 105 GLY A O 1
ATOM 817 N N . LYS A 1 106 ? 16.874 -5.490 -12.844 1.00 87.38 106 LYS A N 1
ATOM 818 C CA . LYS A 1 106 ? 17.656 -4.626 -13.746 1.00 87.38 106 LYS A CA 1
ATOM 819 C C . LYS A 1 106 ? 17.294 -3.142 -13.589 1.00 87.38 106 LYS A C 1
ATOM 821 O O . LYS A 1 106 ? 16.099 -2.841 -13.505 1.00 87.38 106 LYS A O 1
ATOM 826 N N . PRO A 1 107 ? 18.271 -2.215 -13.618 1.00 91.25 107 PRO A N 1
ATOM 827 C CA . PRO A 1 107 ? 17.987 -0.787 -13.743 1.00 91.25 107 PRO A CA 1
ATOM 828 C C . PRO A 1 107 ? 17.167 -0.530 -15.010 1.00 91.25 107 PRO A C 1
ATOM 830 O O . PRO A 1 107 ? 17.542 -0.965 -16.098 1.00 91.25 107 PRO A O 1
ATOM 833 N N . THR A 1 108 ? 16.010 0.104 -14.858 1.00 91.31 108 THR A N 1
ATOM 834 C CA . THR A 1 108 ? 15.022 0.317 -15.919 1.00 91.31 108 THR A CA 1
ATOM 835 C C . THR A 1 108 ? 14.429 1.715 -15.785 1.00 91.31 108 THR A C 1
ATOM 837 O O . THR A 1 108 ? 14.169 2.185 -14.680 1.00 91.31 108 THR A O 1
ATOM 840 N N . THR A 1 109 ? 14.185 2.369 -16.920 1.00 95.00 109 THR A N 1
ATOM 841 C CA . THR A 1 109 ? 13.416 3.616 -17.004 1.00 95.00 109 THR A CA 1
ATOM 842 C C . THR A 1 109 ? 12.281 3.409 -17.999 1.00 95.00 109 THR A C 1
ATOM 844 O O . THR A 1 109 ? 12.538 3.147 -19.173 1.00 95.00 109 THR A O 1
ATOM 847 N N . PHE A 1 110 ? 11.028 3.535 -17.556 1.00 92.50 110 PHE A N 1
ATOM 848 C CA . PHE A 1 110 ? 9.880 3.528 -18.467 1.00 92.50 110 PHE A CA 1
ATOM 849 C C . PHE A 1 110 ? 9.654 4.924 -19.045 1.00 92.50 110 PHE A C 1
ATOM 851 O O . PHE A 1 110 ? 9.353 5.874 -18.313 1.00 92.50 110 PHE A O 1
ATOM 858 N N . THR A 1 111 ? 9.789 5.040 -20.363 1.00 93.50 111 THR A N 1
ATOM 859 C CA . THR A 1 111 ? 9.574 6.287 -21.112 1.00 93.50 111 THR A CA 1
ATOM 860 C C . THR A 1 111 ? 8.189 6.311 -21.754 1.00 93.50 111 THR A C 1
ATOM 862 O O . THR A 1 111 ? 7.496 7.338 -21.730 1.00 93.50 111 THR A O 1
ATOM 865 N N . GLU A 1 112 ? 7.735 5.169 -22.268 1.00 94.81 112 GLU A N 1
ATOM 866 C CA . GLU A 1 112 ? 6.421 5.014 -22.884 1.00 94.81 112 GLU A CA 1
ATOM 867 C C . GLU A 1 112 ? 5.341 4.648 -21.866 1.00 94.81 112 GLU A C 1
ATOM 869 O O . GLU A 1 112 ? 5.570 3.927 -20.893 1.00 94.81 112 GLU A O 1
ATOM 874 N N . ARG A 1 113 ? 4.119 5.135 -22.111 1.00 92.38 113 ARG A N 1
ATOM 875 C CA . ARG A 1 113 ? 2.969 4.843 -21.247 1.00 92.38 113 ARG A CA 1
ATOM 876 C C . ARG A 1 113 ? 2.591 3.357 -21.277 1.00 92.38 113 ARG A C 1
ATOM 878 O O . ARG A 1 113 ? 2.292 2.801 -20.230 1.00 92.38 113 ARG A O 1
ATOM 885 N N . SER A 1 114 ? 2.693 2.715 -22.439 1.00 95.56 114 SER A N 1
ATOM 886 C CA . SER A 1 114 ? 2.440 1.281 -22.640 1.00 95.56 114 SER A CA 1
ATOM 887 C C . SER A 1 114 ? 3.299 0.397 -21.729 1.00 95.56 114 SER A C 1
ATOM 889 O O . SER A 1 114 ? 2.791 -0.523 -21.095 1.00 95.56 114 SER A O 1
ATOM 891 N N . GLN A 1 115 ? 4.595 0.703 -21.617 1.00 93.75 115 GLN A N 1
ATOM 892 C CA . GLN A 1 115 ? 5.525 -0.010 -20.737 1.00 93.75 115 GLN A CA 1
ATOM 893 C C . GLN A 1 115 ? 5.120 0.130 -19.265 1.00 93.75 115 GLN A C 1
ATOM 895 O O . GLN A 1 115 ? 5.148 -0.843 -18.513 1.00 93.75 115 GLN A O 1
ATOM 900 N N . LEU A 1 116 ? 4.709 1.341 -18.877 1.00 90.19 116 LEU A N 1
ATOM 901 C CA . LEU A 1 116 ? 4.257 1.650 -17.526 1.00 90.19 116 LEU A CA 1
ATOM 902 C C . LEU A 1 116 ? 2.974 0.892 -17.166 1.00 90.19 116 LEU A C 1
ATOM 904 O O . LEU A 1 116 ? 2.884 0.320 -16.083 1.00 90.19 116 LEU A O 1
ATOM 908 N N . ASP A 1 117 ? 1.998 0.868 -18.077 1.00 90.81 117 ASP A N 1
ATOM 909 C CA . ASP A 1 117 ? 0.716 0.196 -17.864 1.00 90.81 117 ASP A CA 1
ATOM 910 C C . ASP A 1 117 ? 0.905 -1.321 -17.721 1.00 90.81 117 ASP A C 1
ATOM 912 O O . ASP A 1 117 ? 0.320 -1.929 -16.822 1.00 90.81 117 ASP A O 1
ATOM 916 N N . VAL A 1 118 ? 1.779 -1.930 -18.535 1.00 90.88 118 VAL A N 1
ATOM 917 C CA . VAL A 1 118 ? 2.134 -3.354 -18.403 1.00 90.88 118 VAL A CA 1
ATOM 918 C C . VAL A 1 118 ? 2.788 -3.623 -17.049 1.00 90.88 118 VAL A C 1
ATOM 920 O O . VAL A 1 118 ? 2.330 -4.498 -16.316 1.00 90.88 118 VAL A O 1
ATOM 923 N N . ALA A 1 119 ? 3.809 -2.852 -16.672 1.00 88.94 119 ALA A N 1
ATOM 924 C CA . ALA A 1 119 ? 4.524 -3.067 -15.415 1.00 88.94 119 ALA A CA 1
ATOM 925 C C . ALA A 1 119 ? 3.631 -2.864 -14.177 1.00 88.94 119 ALA A C 1
ATOM 927 O O . ALA A 1 119 ? 3.690 -3.649 -13.230 1.00 88.94 119 ALA A O 1
ATOM 928 N N . ASN A 1 120 ? 2.764 -1.848 -14.187 1.00 88.31 120 ASN A N 1
ATOM 929 C CA . ASN A 1 120 ? 1.810 -1.610 -13.102 1.00 88.31 120 ASN A CA 1
ATOM 930 C C . ASN A 1 120 ? 0.716 -2.685 -13.045 1.00 88.31 120 ASN A C 1
ATOM 932 O O . ASN A 1 120 ? 0.293 -3.061 -11.950 1.00 88.31 120 ASN A O 1
ATOM 936 N N . SER A 1 121 ? 0.292 -3.224 -14.192 1.00 89.50 121 SER A N 1
ATOM 937 C CA . SER A 1 121 ? -0.642 -4.357 -14.240 1.00 89.50 121 SER A CA 1
ATOM 938 C C . SER A 1 121 ? -0.010 -5.619 -13.657 1.00 89.50 121 SER A C 1
ATOM 940 O O . SER A 1 121 ? -0.626 -6.280 -12.825 1.00 89.50 121 SER A O 1
ATOM 942 N N . GLU A 1 122 ? 1.239 -5.924 -14.025 1.00 88.75 122 GLU A N 1
ATOM 943 C CA . GLU A 1 122 ? 1.991 -7.046 -13.452 1.00 88.75 122 GLU A CA 1
ATOM 944 C C . GLU A 1 122 ? 2.126 -6.919 -11.927 1.00 88.75 122 GLU A C 1
ATOM 946 O O . GLU A 1 122 ? 1.835 -7.872 -11.203 1.00 88.75 122 GLU A O 1
ATOM 951 N N . ASN A 1 123 ? 2.489 -5.730 -11.430 1.00 85.00 123 ASN A N 1
ATOM 952 C CA . ASN A 1 123 ? 2.556 -5.452 -9.994 1.00 85.00 123 ASN A CA 1
ATOM 953 C C . ASN A 1 123 ? 1.193 -5.654 -9.308 1.00 85.00 123 ASN A C 1
ATOM 955 O O . ASN A 1 123 ? 1.100 -6.314 -8.276 1.00 85.00 123 ASN A O 1
ATOM 959 N N . THR A 1 124 ? 0.119 -5.138 -9.909 1.00 87.38 124 THR A N 1
ATOM 960 C CA . THR A 1 124 ? -1.246 -5.276 -9.380 1.00 87.38 124 THR A CA 1
ATOM 961 C C . THR A 1 124 ? -1.663 -6.740 -9.283 1.00 87.38 124 THR A C 1
ATOM 963 O O . THR A 1 124 ? -2.193 -7.156 -8.256 1.00 87.38 124 THR A O 1
ATOM 966 N N . MET A 1 125 ? -1.392 -7.546 -10.314 1.00 87.38 125 MET A N 1
ATOM 967 C CA . MET A 1 125 ? -1.710 -8.976 -10.296 1.00 87.38 125 MET A CA 1
ATOM 968 C C . MET A 1 125 ? -0.913 -9.734 -9.233 1.00 87.38 125 MET A C 1
ATOM 970 O O . MET A 1 125 ? -1.478 -10.593 -8.555 1.00 87.38 125 MET A O 1
ATOM 974 N N . ALA A 1 126 ? 0.375 -9.418 -9.063 1.00 84.81 126 ALA A N 1
ATOM 975 C CA . ALA A 1 126 ? 1.206 -10.037 -8.033 1.00 84.81 126 ALA A CA 1
ATOM 976 C C . ALA A 1 126 ? 0.636 -9.778 -6.629 1.00 84.81 126 ALA A C 1
ATOM 978 O O . ALA A 1 126 ? 0.463 -10.711 -5.846 1.00 84.81 126 ALA A O 1
ATOM 979 N N . ILE A 1 127 ? 0.254 -8.531 -6.340 1.00 85.06 127 ILE A N 1
ATOM 980 C CA . ILE A 1 127 ? -0.361 -8.162 -5.061 1.00 85.06 127 ILE A CA 1
ATOM 981 C C . ILE A 1 127 ? -1.744 -8.793 -4.906 1.00 85.06 127 ILE A C 1
ATOM 983 O O . ILE A 1 127 ? -2.028 -9.377 -3.864 1.00 85.06 127 ILE A O 1
ATOM 987 N N . ALA A 1 128 ? -2.593 -8.750 -5.934 1.00 88.12 128 ALA A N 1
ATOM 988 C CA . ALA A 1 128 ? -3.920 -9.362 -5.888 1.00 88.12 128 ALA A CA 1
ATOM 989 C C . ALA A 1 128 ? -3.848 -10.873 -5.600 1.00 88.12 128 ALA A C 1
ATOM 991 O O . ALA A 1 128 ? -4.662 -11.395 -4.838 1.00 88.12 128 ALA A O 1
ATOM 992 N N . HIS A 1 129 ? -2.847 -11.571 -6.150 1.00 88.75 129 HIS A N 1
ATOM 993 C CA . HIS A 1 129 ? -2.600 -12.980 -5.847 1.00 88.75 129 HIS A CA 1
ATOM 994 C C . HIS A 1 129 ? -2.262 -13.203 -4.365 1.00 88.75 129 HIS A C 1
ATOM 996 O O . HIS A 1 129 ? -2.833 -14.092 -3.730 1.00 88.75 129 HIS A O 1
ATOM 1002 N N . LEU A 1 130 ? -1.378 -12.378 -3.797 1.00 87.75 130 LEU A N 1
ATOM 1003 C CA . LEU A 1 130 ? -1.019 -12.440 -2.377 1.00 87.75 130 LEU A CA 1
ATOM 1004 C C . LEU A 1 130 ? -2.222 -12.141 -1.474 1.00 87.75 130 LEU A C 1
ATOM 1006 O O . LEU A 1 130 ? -2.470 -12.873 -0.518 1.00 87.75 130 LEU A O 1
ATOM 1010 N N . VAL A 1 131 ? -3.015 -11.120 -1.810 1.00 89.81 131 VAL A N 1
ATOM 1011 C CA . VAL A 1 131 ? -4.24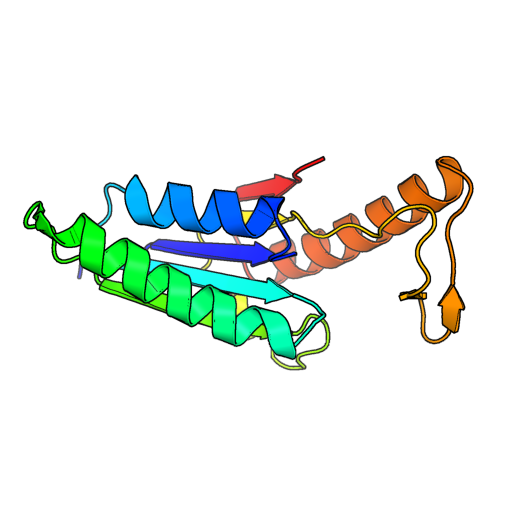4 -10.756 -1.089 1.00 89.81 131 VAL A CA 1
ATOM 1012 C C . VAL A 1 131 ? -5.248 -11.905 -1.114 1.00 89.81 131 VAL A C 1
ATOM 1014 O O . VAL A 1 131 ? -5.732 -12.313 -0.062 1.00 89.81 131 VAL A O 1
ATOM 1017 N N . GLY A 1 132 ? -5.513 -12.496 -2.283 1.00 89.81 132 GLY A N 1
ATOM 1018 C CA . GLY A 1 132 ? -6.430 -13.635 -2.398 1.00 89.81 132 GLY A CA 1
ATOM 1019 C C . GLY A 1 132 ? -5.980 -14.865 -1.601 1.00 89.81 132 GLY A C 1
ATOM 1020 O O . GLY A 1 132 ? -6.81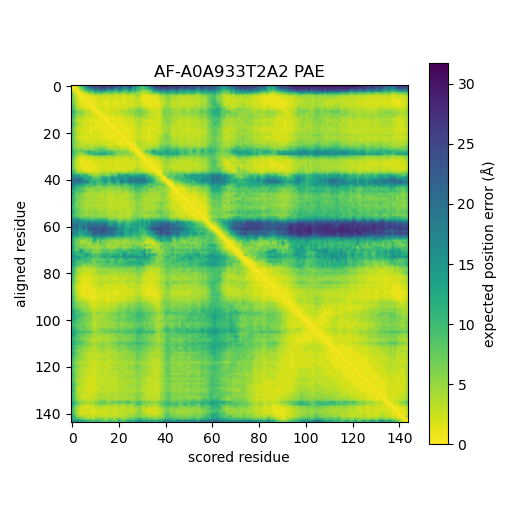5 -15.651 -1.147 1.00 89.81 132 GLY A O 1
ATOM 1021 N N . LYS A 1 133 ? -4.668 -15.025 -1.399 1.00 90.44 133 LYS A N 1
ATOM 1022 C CA . LYS A 1 133 ? -4.092 -16.138 -0.641 1.00 90.44 133 LYS A CA 1
ATOM 1023 C C . LYS A 1 133 ? -4.114 -15.901 0.873 1.00 90.44 133 LYS A C 1
ATOM 1025 O O . LYS A 1 133 ? -4.515 -16.807 1.606 1.00 90.44 133 LYS A O 1
ATOM 1030 N N . TYR A 1 134 ? -3.699 -14.715 1.321 1.00 90.12 134 TYR A N 1
ATOM 1031 C CA . TYR A 1 134 ? -3.387 -14.433 2.729 1.00 90.12 134 TYR A CA 1
ATOM 1032 C C . TYR A 1 134 ? -4.398 -13.509 3.424 1.00 90.12 134 TYR A C 1
ATOM 1034 O O . TYR A 1 134 ? -4.644 -13.659 4.615 1.00 90.12 134 TYR A O 1
ATOM 1042 N N . ALA A 1 135 ? -5.065 -12.618 2.691 1.00 90.19 135 ALA A N 1
ATOM 1043 C CA . ALA A 1 135 ? -6.058 -11.678 3.216 1.00 90.19 135 ALA A CA 1
ATOM 1044 C C . ALA A 1 135 ? -7.487 -12.098 2.816 1.00 90.19 135 ALA A C 1
ATOM 1046 O O . ALA A 1 135 ? -8.240 -11.338 2.203 1.00 90.19 135 ALA A O 1
ATOM 1047 N N . LYS A 1 136 ? -7.861 -13.352 3.105 1.00 85.44 136 LYS A N 1
ATOM 1048 C CA . LYS A 1 136 ? -9.153 -13.919 2.682 1.00 85.44 136 LYS A CA 1
ATOM 1049 C C . LYS A 1 136 ? -10.324 -13.082 3.206 1.00 85.44 136 LYS A C 1
ATOM 1051 O O . LYS A 1 136 ? -10.493 -12.937 4.411 1.00 85.44 136 LYS A O 1
ATOM 1056 N N . GLY A 1 137 ? -11.156 -12.586 2.290 1.00 83.75 137 GLY A N 1
ATOM 1057 C CA . GLY A 1 137 ? -12.326 -11.764 2.616 1.00 83.75 137 GLY A CA 1
ATOM 1058 C C . GLY A 1 137 ? -12.038 -10.267 2.767 1.00 83.75 137 GLY A C 1
ATOM 1059 O O . GLY A 1 137 ? -12.979 -9.508 2.984 1.00 83.75 137 GLY A O 1
ATOM 1060 N N . ALA A 1 138 ? -10.784 -9.830 2.613 1.00 91.38 138 ALA A N 1
ATOM 1061 C CA . ALA A 1 138 ? -10.457 -8.412 2.566 1.00 91.38 138 ALA A CA 1
ATOM 1062 C C . ALA A 1 138 ? -11.06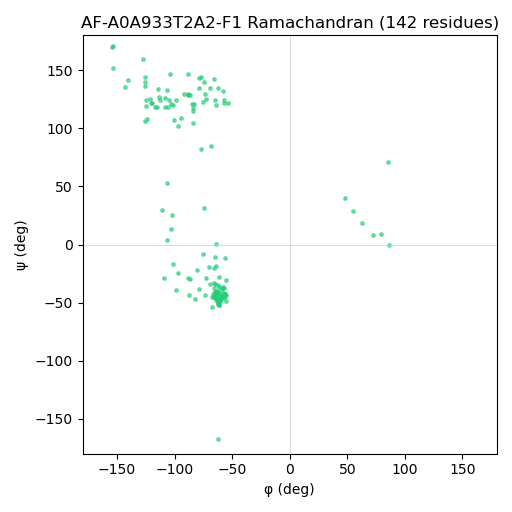5 -7.746 1.325 1.00 91.38 138 ALA A C 1
ATOM 1064 O O . ALA A 1 138 ? -11.050 -8.308 0.225 1.00 91.38 138 ALA A O 1
ATOM 1065 N N . LEU A 1 139 ? -11.525 -6.504 1.479 1.00 93.56 139 LEU A N 1
ATOM 1066 C CA . LEU A 1 139 ? -11.758 -5.638 0.328 1.00 93.56 139 LEU A CA 1
ATOM 1067 C C . LEU A 1 139 ? -10.401 -5.264 -0.288 1.00 93.56 139 LEU A C 1
ATOM 1069 O O . LEU A 1 139 ? -9.477 -4.897 0.435 1.00 93.56 139 LEU A O 1
ATOM 1073 N N . PHE A 1 140 ? -10.278 -5.330 -1.613 1.00 91.94 140 PHE A N 1
ATOM 1074 C CA . PHE A 1 140 ? -9.079 -4.903 -2.335 1.00 91.94 140 PHE A CA 1
ATOM 1075 C C . PHE A 1 140 ? -9.380 -3.666 -3.182 1.00 91.94 140 PHE A C 1
ATOM 1077 O O . PHE A 1 140 ? -10.285 -3.694 -4.016 1.00 91.94 140 PHE A O 1
ATOM 1084 N N . LEU A 1 141 ? -8.619 -2.589 -2.977 1.00 91.88 141 LEU A N 1
ATOM 1085 C CA . LEU A 1 141 ? -8.747 -1.336 -3.720 1.00 91.88 141 LEU A CA 1
ATOM 1086 C C . LEU A 1 141 ? -7.446 -1.021 -4.459 1.00 91.88 141 LEU A C 1
ATOM 1088 O O . LEU A 1 141 ? -6.401 -0.853 -3.836 1.00 91.88 141 LEU A O 1
ATOM 1092 N N . GLN A 1 142 ? -7.525 -0.880 -5.781 1.00 89.00 142 GLN A N 1
ATOM 1093 C CA . GLN A 1 142 ? -6.448 -0.321 -6.597 1.00 89.00 142 GLN A CA 1
ATOM 1094 C C . GLN A 1 142 ? -6.607 1.197 -6.681 1.00 89.00 142 GLN A C 1
ATOM 1096 O O . GLN A 1 142 ? -7.669 1.682 -7.070 1.00 89.00 142 GLN A O 1
ATOM 1101 N N . VAL A 1 143 ? -5.544 1.940 -6.379 1.00 82.69 143 VAL A N 1
ATOM 1102 C CA . VAL A 1 143 ? -5.477 3.385 -6.626 1.00 82.69 143 VAL A CA 1
ATOM 1103 C C . VAL A 1 143 ? -4.701 3.610 -7.925 1.00 82.69 143 VAL A C 1
ATOM 1105 O O . VAL A 1 143 ? -3.601 3.077 -8.079 1.00 82.69 143 VAL A O 1
ATOM 1108 N N . ALA A 1 144 ? -5.308 4.314 -8.882 1.00 62.69 144 ALA A N 1
ATOM 1109 C CA . ALA A 1 144 ? -4.778 4.551 -10.229 1.00 62.69 144 ALA A CA 1
ATOM 1110 C C . ALA A 1 144 ? -4.287 5.992 -10.410 1.00 62.69 144 ALA A C 1
ATOM 1112 O O . ALA A 1 144 ? -4.919 6.899 -9.823 1.00 62.69 144 ALA A O 1
#

Foldseek 3Di:
DQDAAEEEEEACPPVSLVVLLCCLLPPPGLHYEYEYEYADPVVQVVSQVVSVVSSVVSCVVPRNRNYHYHYYYPPHPVVLVSQAQHQAYEYPDFDDAQDWDADPRDTDHHPDPVVRVVSRVVVVVVVVVSNVVRNPNHHYHYDD